Protein AF-A0A3L8QYB8-F1 (afdb_monomer)

Radius of gyration: 18.27 Å; Cα contacts (8 Å, |Δi|>4): 235; chains: 1; bounding box: 50×38×44 Å

Organism: Streptomyces rapamycinicus (strain ATCC 29253 / DSM 41530 / NRRL 5491 / AYB-994) (NCBI:txid1343740)

Structure (mmCIF, N/CA/C/O backbone):
data_AF-A0A3L8QYB8-F1
#
_entry.id   AF-A0A3L8QYB8-F1
#
loop_
_atom_site.group_PDB
_atom_site.id
_atom_site.type_symbol
_atom_site.label_atom_id
_atom_site.label_alt_id
_atom_site.label_comp_id
_atom_site.label_asym_id
_atom_site.label_entity_id
_atom_site.label_seq_id
_atom_site.pdbx_PDB_ins_code
_atom_site.Cartn_x
_atom_site.Cartn_y
_atom_site.Cartn_z
_atom_site.occupancy
_atom_site.B_iso_or_equiv
_atom_site.auth_seq_id
_atom_site.auth_comp_id
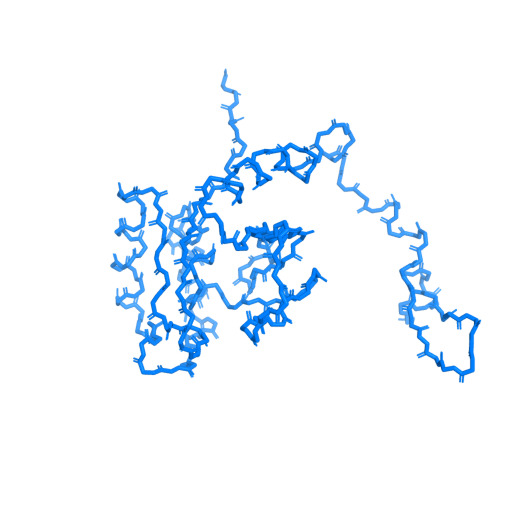_atom_site.auth_asym_id
_atom_site.auth_atom_id
_atom_site.pdbx_PDB_model_num
ATOM 1 N N . MET A 1 1 ? 28.510 10.430 13.618 1.00 74.50 1 MET A N 1
ATOM 2 C CA . MET A 1 1 ? 28.587 9.137 12.914 1.00 74.50 1 MET A CA 1
ATOM 3 C C . MET A 1 1 ? 27.557 9.141 11.799 1.00 74.50 1 MET A C 1
ATOM 5 O O . MET A 1 1 ? 26.370 9.216 12.088 1.00 74.50 1 MET A O 1
ATOM 9 N N . THR A 1 2 ? 28.003 9.132 10.548 1.00 89.50 2 THR A N 1
ATOM 10 C CA . THR A 1 2 ? 27.143 9.100 9.350 1.00 89.50 2 THR A CA 1
ATOM 11 C C . THR A 1 2 ? 26.862 7.661 8.896 1.00 89.50 2 THR A C 1
ATOM 13 O O . THR A 1 2 ? 27.547 6.729 9.316 1.00 89.50 2 THR A O 1
ATOM 16 N N . LEU A 1 3 ? 25.883 7.454 8.003 1.00 87.94 3 LEU A N 1
ATOM 17 C CA . LEU A 1 3 ? 25.598 6.133 7.412 1.00 87.94 3 LEU A CA 1
ATOM 18 C C . LEU A 1 3 ? 26.805 5.547 6.656 1.00 87.94 3 LEU A C 1
ATOM 20 O O . LEU A 1 3 ? 26.989 4.332 6.654 1.00 87.94 3 LEU A O 1
ATOM 24 N N . ASN A 1 4 ? 27.644 6.402 6.062 1.00 87.19 4 ASN A N 1
ATOM 25 C CA . ASN A 1 4 ? 28.887 6.001 5.400 1.00 87.19 4 ASN A CA 1
ATOM 26 C C . ASN A 1 4 ? 29.947 5.530 6.404 1.00 87.19 4 ASN A C 1
ATOM 28 O O . ASN A 1 4 ? 30.496 4.443 6.269 1.00 87.19 4 ASN A O 1
ATOM 32 N N . GLU A 1 5 ? 30.190 6.316 7.456 1.00 87.56 5 GLU A N 1
ATOM 33 C CA . GLU A 1 5 ? 31.136 5.960 8.528 1.00 87.56 5 GLU A CA 1
ATOM 34 C C . GLU A 1 5 ? 30.707 4.693 9.271 1.00 87.56 5 GLU A C 1
ATOM 36 O O . GLU A 1 5 ? 31.533 3.880 9.674 1.00 87.56 5 GLU A O 1
ATOM 41 N N . ALA A 1 6 ? 29.398 4.497 9.417 1.00 87.00 6 ALA A N 1
ATOM 42 C CA . ALA A 1 6 ? 28.829 3.294 9.994 1.00 87.00 6 ALA A CA 1
ATOM 43 C C . ALA A 1 6 ? 28.743 2.123 8.992 1.00 87.00 6 ALA A C 1
ATOM 45 O O . ALA A 1 6 ? 28.292 1.048 9.375 1.00 87.00 6 ALA A O 1
ATOM 46 N N . GLY A 1 7 ? 29.181 2.268 7.737 1.00 84.69 7 GLY A N 1
ATOM 47 C CA . GLY A 1 7 ? 29.238 1.178 6.752 1.00 84.69 7 GLY A CA 1
ATOM 48 C C . GLY A 1 7 ? 27.881 0.709 6.211 1.00 84.69 7 GLY A C 1
ATOM 49 O O . GLY A 1 7 ? 27.804 -0.360 5.603 1.00 84.69 7 GLY A O 1
ATOM 50 N N . TRP A 1 8 ? 26.817 1.484 6.437 1.00 87.62 8 TRP A N 1
ATOM 51 C CA . TRP A 1 8 ? 25.477 1.236 5.895 1.00 87.62 8 TRP A CA 1
ATOM 52 C C . TRP A 1 8 ? 25.351 1.672 4.439 1.00 87.62 8 TRP A C 1
ATOM 54 O O . TRP A 1 8 ? 24.654 1.022 3.666 1.00 87.62 8 TRP A O 1
ATOM 64 N N . LEU A 1 9 ? 26.053 2.739 4.057 1.00 89.50 9 LEU A N 1
ATOM 65 C CA . LEU A 1 9 ? 26.165 3.218 2.682 1.00 89.50 9 LEU A CA 1
ATOM 66 C C . LEU A 1 9 ? 27.641 3.305 2.283 1.00 89.50 9 LEU A C 1
ATOM 68 O O . LEU A 1 9 ? 28.509 3.440 3.141 1.00 89.50 9 LEU A O 1
ATOM 72 N N . ARG A 1 10 ? 27.923 3.248 0.983 1.00 86.69 10 ARG A N 1
ATOM 73 C CA . ARG A 1 10 ? 29.236 3.539 0.397 1.00 86.69 10 ARG A CA 1
ATOM 74 C C . ARG A 1 10 ? 29.072 4.472 -0.794 1.00 86.69 10 ARG A C 1
ATOM 76 O O . ARG A 1 10 ? 28.114 4.336 -1.550 1.00 86.69 10 ARG A O 1
ATOM 83 N N . ALA A 1 11 ? 30.005 5.394 -0.986 1.00 84.69 11 ALA A N 1
ATOM 84 C CA . ALA A 1 11 ? 30.058 6.156 -2.226 1.00 84.69 11 ALA A CA 1
ATOM 85 C C . ALA A 1 11 ? 30.507 5.237 -3.377 1.00 84.69 11 ALA A C 1
ATOM 87 O O . ALA A 1 11 ? 31.494 4.505 -3.261 1.00 84.69 11 ALA A O 1
ATOM 88 N N . SER A 1 12 ? 29.763 5.264 -4.477 1.00 81.44 12 SER A N 1
ATOM 89 C CA . SER A 1 12 ? 30.104 4.613 -5.734 1.00 81.44 12 SER A CA 1
ATOM 90 C C . SER A 1 12 ? 31.346 5.271 -6.327 1.00 81.44 12 SER A C 1
ATOM 92 O O . SER A 1 12 ? 31.532 6.486 -6.229 1.00 81.44 12 SER A O 1
ATOM 94 N N . ARG A 1 13 ? 32.218 4.466 -6.934 1.00 66.94 13 ARG A N 1
ATOM 95 C CA . ARG A 1 13 ? 33.461 4.947 -7.549 1.00 66.94 13 ARG A CA 1
ATOM 96 C C . ARG A 1 13 ? 33.172 5.402 -8.980 1.00 66.94 13 ARG A C 1
ATOM 98 O O . ARG A 1 13 ? 33.406 4.654 -9.921 1.00 66.94 13 ARG A O 1
ATOM 105 N N . GLY A 1 14 ? 32.637 6.608 -9.130 1.00 71.19 14 GLY A N 1
ATOM 106 C CA . GLY A 1 14 ? 32.426 7.260 -10.423 1.00 71.19 14 GLY A CA 1
ATOM 107 C C . GLY A 1 14 ? 32.526 8.779 -10.300 1.00 71.19 14 GLY A C 1
ATOM 108 O O . GLY A 1 14 ? 32.570 9.303 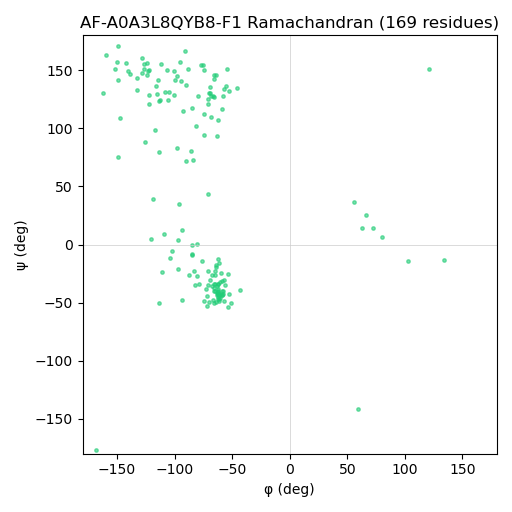-9.189 1.00 71.19 14 GLY A O 1
ATOM 109 N N . ASP A 1 15 ? 32.533 9.478 -11.436 1.00 64.50 15 ASP A N 1
ATOM 110 C CA . ASP A 1 15 ? 32.646 10.949 -11.490 1.00 64.50 15 ASP A CA 1
ATOM 111 C C . ASP A 1 15 ? 31.457 11.676 -10.834 1.00 64.50 15 ASP A C 1
ATOM 113 O O . ASP A 1 15 ? 31.547 12.850 -10.484 1.00 64.50 15 ASP A O 1
ATOM 117 N N . ILE A 1 16 ? 30.338 10.970 -10.640 1.00 70.06 16 ILE A N 1
ATOM 118 C CA . ILE A 1 16 ? 29.150 11.453 -9.936 1.00 70.06 16 ILE A CA 1
ATOM 119 C C . ILE A 1 16 ? 29.012 10.658 -8.639 1.00 70.06 16 ILE A C 1
ATOM 121 O O . ILE A 1 16 ? 28.913 9.428 -8.675 1.00 70.06 16 ILE A O 1
ATOM 125 N N . THR A 1 17 ? 28.948 11.355 -7.500 1.00 68.00 17 THR A N 1
ATOM 126 C CA . THR A 1 17 ? 28.714 10.744 -6.185 1.00 68.00 17 THR A CA 1
ATOM 127 C C . THR A 1 17 ? 27.338 10.084 -6.147 1.00 68.00 17 THR A C 1
ATOM 129 O O . THR A 1 17 ? 26.326 10.712 -5.839 1.00 68.00 17 THR A O 1
ATOM 132 N N . ARG A 1 18 ? 27.300 8.791 -6.459 1.00 75.75 18 ARG A N 1
ATOM 133 C CA . ARG A 1 18 ? 26.154 7.912 -6.224 1.00 75.75 18 ARG A CA 1
ATOM 134 C C . ARG A 1 18 ? 26.396 7.148 -4.930 1.00 75.75 18 ARG A C 1
ATOM 136 O O . ARG A 1 18 ? 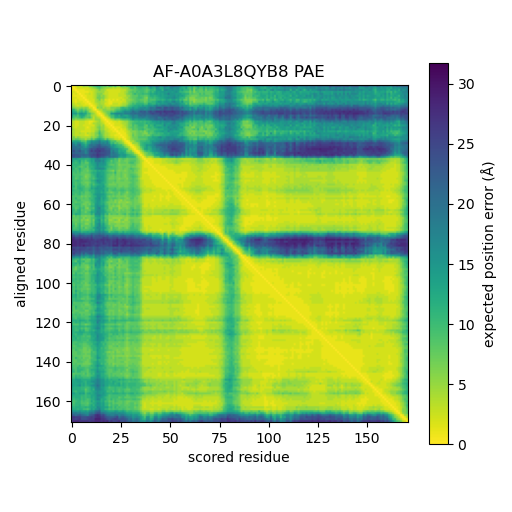27.531 6.797 -4.638 1.00 75.75 18 ARG A O 1
ATOM 143 N N . TRP A 1 19 ? 25.355 6.879 -4.158 1.00 82.56 19 TRP A N 1
ATOM 144 C CA . TRP A 1 19 ? 25.453 6.045 -2.961 1.00 82.56 19 TRP A CA 1
ATOM 145 C C . TRP A 1 19 ? 24.975 4.629 -3.268 1.00 82.56 19 TRP A C 1
ATOM 147 O O . TRP A 1 19 ? 24.010 4.437 -4.002 1.00 82.56 19 TRP A O 1
ATOM 157 N N . GLU A 1 20 ? 25.652 3.641 -2.702 1.00 83.06 20 GLU A N 1
ATOM 158 C CA . GLU A 1 20 ? 25.282 2.232 -2.769 1.00 83.06 20 GLU A CA 1
ATOM 159 C C . GLU A 1 20 ? 25.106 1.691 -1.352 1.00 83.06 20 GLU A C 1
ATOM 161 O O . GLU A 1 20 ? 25.782 2.131 -0.419 1.00 83.06 20 GLU A O 1
ATOM 166 N N . VAL A 1 21 ? 24.225 0.707 -1.182 1.00 83.56 21 VAL A N 1
ATOM 167 C CA . VAL A 1 21 ? 24.052 0.031 0.106 1.00 83.56 21 VAL A CA 1
ATOM 168 C C . VAL A 1 21 ? 25.320 -0.761 0.440 1.00 83.56 21 VAL A C 1
ATOM 170 O O . VAL A 1 21 ? 25.829 -1.539 -0.368 1.00 83.56 21 VAL A O 1
ATOM 173 N N . GLY A 1 22 ? 25.855 -0.545 1.639 1.00 81.75 22 GLY A N 1
ATOM 174 C CA . GLY A 1 22 ? 27.013 -1.264 2.153 1.00 81.75 22 GLY A CA 1
ATOM 175 C C . GLY A 1 22 ? 26.657 -2.683 2.602 1.00 81.75 22 GLY A C 1
ATOM 176 O O . GLY A 1 22 ? 25.533 -2.969 3.014 1.00 81.75 22 GLY A O 1
ATOM 177 N N . ALA A 1 23 ? 27.639 -3.588 2.597 1.00 81.75 23 ALA A N 1
ATOM 178 C CA . ALA A 1 23 ? 27.439 -4.991 2.977 1.00 81.75 23 ALA A CA 1
ATOM 179 C C . ALA A 1 23 ? 26.963 -5.184 4.432 1.00 81.75 23 ALA A C 1
ATOM 181 O O . ALA A 1 23 ? 26.441 -6.247 4.763 1.00 81.75 23 ALA A O 1
ATOM 182 N N . ARG A 1 24 ? 27.081 -4.160 5.295 1.00 81.44 24 ARG A N 1
ATOM 183 C CA . ARG A 1 24 ? 26.589 -4.195 6.682 1.00 81.44 24 ARG A CA 1
ATOM 184 C C . ARG A 1 24 ? 25.080 -4.434 6.768 1.00 81.44 24 ARG A C 1
ATOM 186 O O . ARG A 1 24 ? 24.632 -5.016 7.749 1.00 81.44 24 ARG A O 1
ATOM 193 N N . VAL A 1 25 ? 24.314 -4.092 5.727 1.00 78.69 25 VAL A N 1
ATOM 194 C CA . VAL A 1 25 ? 22.879 -4.416 5.651 1.00 78.69 25 VAL A CA 1
ATOM 195 C C . VAL A 1 25 ? 22.615 -5.923 5.778 1.00 78.69 25 VAL A C 1
ATOM 197 O O . VAL A 1 25 ? 21.598 -6.335 6.327 1.00 78.69 25 VAL A O 1
ATOM 200 N N . LEU A 1 26 ? 23.554 -6.770 5.330 1.00 71.69 26 LEU A N 1
ATOM 201 C CA . LEU A 1 26 ? 23.441 -8.227 5.435 1.00 71.69 26 LEU A CA 1
ATOM 202 C C . LEU A 1 26 ? 23.511 -8.713 6.886 1.00 71.69 26 LEU A C 1
ATOM 204 O O . LEU A 1 26 ? 22.955 -9.762 7.198 1.00 71.69 26 LEU A O 1
ATOM 208 N N . ALA A 1 27 ? 24.163 -7.949 7.765 1.00 73.50 27 ALA A N 1
ATOM 209 C CA . ALA A 1 27 ? 24.292 -8.278 9.179 1.00 73.50 27 ALA A CA 1
ATOM 210 C C . ALA A 1 27 ? 23.003 -8.009 9.976 1.00 73.50 27 ALA A C 1
ATOM 212 O O . ALA A 1 27 ? 22.879 -8.489 11.097 1.00 73.50 27 ALA A O 1
ATOM 213 N N . VAL A 1 28 ? 22.049 -7.258 9.411 1.00 68.25 28 VAL A N 1
ATOM 214 C CA . VAL A 1 28 ? 20.782 -6.880 10.066 1.00 68.25 28 VAL A CA 1
ATOM 215 C C . VAL A 1 28 ? 19.590 -7.429 9.279 1.00 68.25 28 VAL A C 1
ATOM 217 O O . VAL A 1 28 ? 18.562 -6.784 9.105 1.00 68.25 28 VAL A O 1
ATOM 220 N N . ARG A 1 29 ? 19.726 -8.658 8.773 1.00 62.59 29 ARG A N 1
ATOM 221 C CA . ARG A 1 29 ? 18.590 -9.401 8.223 1.00 62.59 29 ARG A CA 1
ATOM 222 C C . ARG A 1 29 ? 17.796 -10.015 9.377 1.00 62.59 29 ARG A C 1
ATOM 224 O O . ARG A 1 29 ? 18.397 -10.722 10.188 1.00 62.59 29 ARG A O 1
ATOM 231 N N . PRO A 1 30 ? 16.471 -9.810 9.460 1.00 56.75 30 PRO A N 1
ATOM 232 C CA . PRO A 1 30 ? 15.660 -10.529 10.431 1.00 56.75 30 PRO A CA 1
ATOM 233 C C . PRO A 1 30 ? 15.831 -12.036 10.210 1.00 56.75 30 PRO A C 1
ATOM 235 O O . PRO A 1 30 ? 15.754 -12.501 9.071 1.00 56.75 30 PRO A O 1
ATOM 238 N N . ALA A 1 31 ? 16.038 -12.808 11.282 1.00 47.75 31 ALA A N 1
ATOM 239 C CA . ALA A 1 31 ? 16.252 -14.260 11.209 1.00 47.75 31 ALA A CA 1
ATOM 240 C C . ALA A 1 31 ? 15.137 -15.001 10.436 1.00 47.75 31 ALA A C 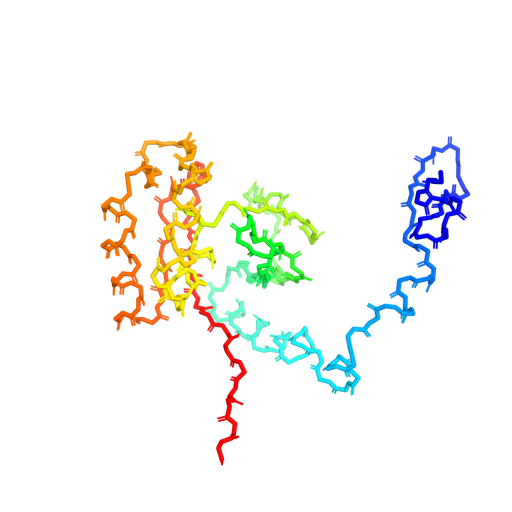1
ATOM 242 O O . ALA A 1 31 ? 15.401 -16.020 9.803 1.00 47.75 31 ALA A O 1
ATOM 243 N N . ALA A 1 32 ? 13.927 -14.430 10.393 1.00 50.59 32 ALA A N 1
ATOM 244 C CA . ALA A 1 32 ? 12.785 -14.905 9.610 1.00 50.59 32 ALA A CA 1
ATOM 245 C C . ALA A 1 32 ? 12.995 -14.914 8.076 1.00 50.59 32 ALA A C 1
ATOM 247 O O . ALA A 1 32 ? 12.202 -15.509 7.357 1.00 50.59 32 ALA A O 1
ATOM 248 N N . HIS A 1 33 ? 14.047 -14.271 7.554 1.00 51.91 33 HIS A N 1
ATOM 249 C CA . HIS A 1 33 ? 14.324 -14.165 6.112 1.00 51.91 33 HIS A CA 1
ATOM 250 C C . HIS A 1 33 ? 15.337 -15.206 5.600 1.00 51.91 33 HIS A C 1
ATOM 252 O O . HIS A 1 33 ? 15.715 -15.186 4.427 1.00 51.91 33 HIS A O 1
ATOM 258 N N . GLN A 1 34 ? 15.787 -16.124 6.459 1.00 46.69 34 GLN A N 1
ATOM 259 C CA . GLN A 1 34 ? 16.699 -17.214 6.106 1.00 46.69 34 GLN A CA 1
ATOM 260 C C . GLN A 1 34 ? 15.900 -18.404 5.534 1.00 46.69 34 GLN A C 1
ATOM 262 O O . GLN A 1 34 ? 15.725 -19.411 6.209 1.00 46.69 34 GLN A O 1
ATOM 267 N N . GLY A 1 35 ? 15.379 -18.287 4.305 1.00 46.38 35 GLY A N 1
ATOM 268 C CA . GLY A 1 35 ? 14.863 -19.446 3.547 1.00 46.38 35 GLY A CA 1
ATOM 269 C C . GLY A 1 35 ? 13.503 -19.294 2.859 1.00 46.38 35 GLY A C 1
ATOM 270 O O . GLY A 1 35 ? 13.187 -20.089 1.981 1.00 46.38 35 GLY A O 1
ATOM 271 N N . SER A 1 36 ? 12.723 -18.265 3.183 1.00 54.81 36 SER A N 1
ATOM 272 C CA . SER A 1 36 ? 11.414 -18.008 2.564 1.00 54.81 36 SER A CA 1
ATOM 273 C C . SER A 1 36 ? 11.152 -16.507 2.530 1.00 54.81 36 SER A C 1
ATOM 275 O O . SER A 1 36 ? 10.420 -15.967 3.357 1.00 54.81 36 SER A O 1
ATOM 277 N N . SER A 1 37 ? 11.814 -15.796 1.613 1.00 73.38 37 SER A N 1
ATOM 278 C CA . SER A 1 37 ? 11.495 -14.386 1.413 1.00 73.38 37 SER A CA 1
ATOM 279 C C . SER A 1 37 ? 10.107 -14.289 0.779 1.00 73.38 37 SER A C 1
ATOM 281 O O . SER A 1 37 ? 9.833 -14.947 -0.225 1.00 73.38 37 SER A O 1
ATOM 283 N N . LEU A 1 38 ? 9.242 -13.447 1.351 1.00 79.25 38 LEU A N 1
ATOM 284 C CA . LEU A 1 38 ? 7.967 -13.036 0.749 1.00 79.25 38 LEU A CA 1
ATOM 285 C C . LEU A 1 38 ? 8.142 -12.725 -0.747 1.00 79.25 38 LEU A C 1
ATOM 287 O O . LEU A 1 38 ? 7.340 -13.144 -1.570 1.00 79.25 38 LEU A O 1
ATOM 291 N N . PHE A 1 39 ? 9.262 -12.085 -1.091 1.00 76.31 39 PHE A N 1
ATOM 292 C CA . PHE A 1 39 ? 9.689 -11.812 -2.460 1.00 76.31 39 PHE A CA 1
ATOM 293 C C . PHE A 1 39 ? 9.748 -13.069 -3.346 1.00 76.31 39 PHE A C 1
ATOM 295 O O . PHE A 1 39 ? 9.135 -13.109 -4.409 1.00 76.31 39 PHE A O 1
ATOM 302 N N . ALA A 1 40 ? 10.461 -14.117 -2.917 1.00 80.81 40 ALA A N 1
ATOM 303 C CA . ALA A 1 40 ? 10.585 -15.348 -3.696 1.00 80.81 40 ALA A CA 1
ATOM 304 C C . ALA A 1 40 ? 9.239 -16.074 -3.835 1.00 80.81 40 ALA A C 1
ATOM 306 O O . ALA A 1 40 ? 8.944 -16.608 -4.901 1.00 80.81 40 ALA A O 1
ATOM 307 N N . ALA A 1 41 ? 8.415 -16.055 -2.783 1.00 85.44 41 ALA A N 1
ATOM 308 C CA . ALA A 1 41 ? 7.093 -16.676 -2.793 1.00 85.44 41 ALA A CA 1
ATOM 309 C C . ALA A 1 41 ? 6.079 -15.916 -3.670 1.00 85.44 41 ALA A C 1
ATOM 311 O O . ALA A 1 41 ? 5.234 -16.539 -4.307 1.00 85.44 41 ALA A O 1
ATOM 312 N N . ALA A 1 42 ? 6.162 -14.584 -3.721 1.00 89.19 42 ALA A N 1
ATOM 313 C CA . ALA A 1 42 ? 5.225 -13.739 -4.459 1.00 89.19 42 ALA A CA 1
ATOM 314 C C . ALA A 1 42 ? 5.530 -13.662 -5.961 1.00 89.19 42 ALA A C 1
ATOM 316 O O . ALA A 1 42 ? 4.611 -13.466 -6.757 1.00 89.19 42 ALA A O 1
ATOM 317 N N . ARG A 1 43 ? 6.794 -13.843 -6.369 1.00 88.75 43 ARG A N 1
ATOM 318 C CA . ARG A 1 43 ? 7.234 -13.581 -7.748 1.00 88.75 43 ARG A CA 1
ATOM 319 C C . ARG A 1 43 ? 6.455 -14.369 -8.801 1.00 88.75 43 ARG A C 1
ATOM 321 O O . ARG A 1 43 ? 6.004 -13.793 -9.786 1.00 88.75 43 ARG A O 1
ATOM 328 N N . GLU A 1 44 ? 6.296 -15.677 -8.612 1.00 92.38 44 GLU A N 1
ATOM 329 C CA . GLU A 1 44 ? 5.559 -16.516 -9.563 1.00 92.38 44 GLU A CA 1
ATOM 330 C C . GLU A 1 44 ? 4.059 -16.152 -9.630 1.00 92.38 44 GLU A C 1
ATOM 332 O O . GLU A 1 44 ? 3.576 -15.904 -10.739 1.00 92.38 44 GLU A O 1
ATOM 337 N N . PRO A 1 45 ? 3.319 -16.051 -8.504 1.00 93.62 45 PRO A N 1
ATOM 338 C CA . PRO A 1 45 ? 1.945 -15.547 -8.502 1.00 93.62 45 PRO A CA 1
ATOM 339 C C . PRO A 1 45 ? 1.783 -14.184 -9.182 1.00 93.62 45 PRO A C 1
ATOM 341 O O . PRO A 1 45 ? 0.853 -14.009 -9.966 1.00 93.62 45 PRO A O 1
ATOM 344 N N . MET A 1 46 ? 2.699 -13.243 -8.935 1.00 92.62 46 MET A N 1
ATOM 345 C CA . MET A 1 46 ? 2.672 -11.916 -9.554 1.00 92.62 46 MET A CA 1
ATOM 346 C C . MET A 1 46 ? 2.810 -11.998 -11.076 1.00 92.62 46 MET A C 1
ATOM 348 O O . MET A 1 46 ? 2.025 -11.372 -11.783 1.00 92.62 46 MET A O 1
ATOM 352 N N . CYS A 1 47 ? 3.762 -12.786 -11.594 1.00 92.06 47 CYS A N 1
ATOM 353 C CA . CYS A 1 47 ? 3.915 -12.991 -13.038 1.00 92.06 47 CYS A CA 1
ATOM 354 C C . CYS A 1 47 ? 2.654 -13.606 -13.657 1.00 92.06 47 CYS A C 1
ATOM 356 O O . CYS A 1 47 ? 2.176 -13.113 -14.672 1.00 92.06 47 CYS A O 1
ATOM 358 N N . ARG A 1 48 ? 2.085 -14.643 -13.028 1.00 93.75 48 ARG A N 1
ATOM 359 C CA . ARG A 1 48 ? 0.854 -15.281 -13.521 1.00 93.75 48 ARG A CA 1
ATOM 360 C C . ARG A 1 48 ? -0.327 -14.314 -13.529 1.00 93.75 48 ARG A C 1
ATOM 362 O O . ARG A 1 48 ? -1.092 -14.311 -14.487 1.00 93.75 48 ARG A O 1
ATOM 369 N N . LEU A 1 49 ? -0.479 -13.509 -12.474 1.00 92.88 49 LEU A N 1
ATOM 370 C CA . LEU A 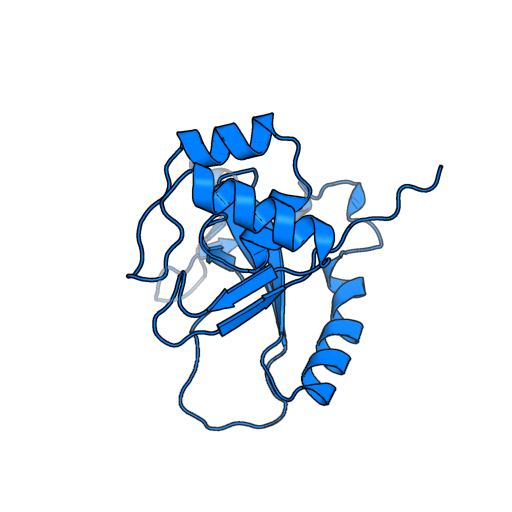1 49 ? -1.547 -12.517 -12.392 1.00 92.88 49 LEU A CA 1
ATOM 371 C C . LEU A 1 49 ? -1.377 -11.465 -13.484 1.00 92.88 49 LEU A C 1
ATOM 373 O O . LEU A 1 49 ? -2.317 -11.231 -14.233 1.00 92.88 49 LEU A O 1
ATOM 377 N N . ARG A 1 50 ? -0.171 -10.905 -13.622 1.00 91.75 50 ARG A N 1
ATOM 378 C CA . ARG A 1 50 ? 0.172 -9.973 -14.698 1.00 91.75 50 ARG A CA 1
ATOM 379 C C . ARG A 1 50 ? -0.197 -10.544 -16.065 1.00 91.75 50 ARG A C 1
ATOM 381 O O . ARG A 1 50 ? -0.853 -9.859 -16.835 1.00 91.75 50 ARG A O 1
ATOM 388 N N . ASP A 1 51 ? 0.208 -11.777 -16.361 1.00 90.56 51 ASP A N 1
ATOM 389 C CA . ASP A 1 51 ? -0.050 -12.406 -17.662 1.00 90.56 51 ASP A CA 1
ATOM 390 C C . ASP A 1 51 ? -1.553 -12.638 -17.907 1.00 90.56 51 ASP A C 1
ATOM 392 O O . ASP A 1 51 ? -1.993 -12.671 -19.053 1.00 90.56 51 ASP A O 1
ATOM 396 N N . ALA A 1 52 ? -2.349 -12.775 -16.842 1.00 92.25 52 ALA A N 1
ATOM 397 C CA . ALA A 1 52 ? -3.796 -12.946 -16.926 1.00 92.25 52 ALA A CA 1
ATOM 398 C C . ALA A 1 52 ? -4.568 -11.625 -17.091 1.00 92.25 52 ALA A C 1
ATOM 400 O O . ALA A 1 52 ? -5.603 -11.621 -17.756 1.00 92.25 52 ALA A O 1
ATOM 401 N N . VAL A 1 53 ? -4.107 -10.531 -16.473 1.00 89.56 53 VAL A N 1
ATOM 402 C CA . VAL A 1 53 ? -4.815 -9.234 -16.490 1.00 89.56 53 VAL A CA 1
ATOM 403 C C . VAL A 1 53 ? -4.200 -8.201 -17.432 1.00 89.56 53 VAL A C 1
ATOM 405 O O . VAL A 1 53 ? -4.832 -7.188 -17.697 1.00 89.56 53 VAL A O 1
ATOM 408 N N . ASP A 1 54 ? -2.995 -8.460 -17.941 1.00 88.44 54 ASP A N 1
ATOM 409 C CA . ASP A 1 54 ? -2.220 -7.556 -18.799 1.00 88.44 54 ASP A CA 1
ATOM 410 C C . ASP A 1 54 ? -1.987 -6.168 -18.160 1.00 88.44 54 ASP A C 1
ATOM 412 O O . ASP A 1 54 ? -1.969 -5.141 -18.833 1.00 88.44 54 ASP A O 1
ATOM 416 N N . GLU A 1 55 ? -1.778 -6.141 -16.840 1.00 87.38 55 GLU A N 1
ATOM 417 C CA . GLU A 1 55 ? -1.543 -4.932 -16.037 1.00 87.38 55 GLU A CA 1
ATOM 418 C C . GLU A 1 55 ? -0.290 -5.064 -15.165 1.00 87.38 55 GLU A C 1
ATOM 420 O O . GLU A 1 55 ? 0.192 -6.164 -14.885 1.00 87.38 55 GLU A O 1
ATOM 425 N N . THR A 1 56 ? 0.249 -3.930 -14.710 1.00 89.12 56 THR A N 1
ATOM 426 C CA . THR A 1 56 ? 1.418 -3.914 -13.814 1.00 89.12 56 THR A CA 1
ATOM 427 C C . THR A 1 56 ? 1.039 -4.416 -12.424 1.00 89.12 56 THR A C 1
ATOM 429 O O . THR A 1 56 ? 0.167 -3.844 -11.773 1.00 89.12 56 THR A O 1
ATOM 432 N N . ILE A 1 57 ? 1.751 -5.430 -11.926 1.00 92.19 57 ILE A N 1
ATOM 433 C CA . ILE A 1 57 ? 1.562 -5.950 -10.566 1.00 92.19 57 ILE A CA 1
ATOM 434 C C . ILE A 1 57 ? 2.756 -5.542 -9.707 1.00 92.19 57 ILE A C 1
ATOM 436 O O . ILE A 1 57 ? 3.909 -5.736 -10.096 1.00 92.19 57 ILE A O 1
ATOM 440 N N . HIS A 1 58 ? 2.491 -4.995 -8.525 1.00 91.88 58 HIS A N 1
ATOM 441 C CA . HIS A 1 58 ? 3.522 -4.643 -7.554 1.00 91.88 58 HIS A CA 1
ATOM 442 C C . HIS A 1 58 ? 3.235 -5.264 -6.189 1.00 91.88 58 HIS A C 1
ATOM 444 O O . HIS A 1 58 ? 2.094 -5.566 -5.846 1.00 91.88 58 HIS A O 1
ATOM 450 N N . LEU A 1 59 ? 4.302 -5.446 -5.420 1.00 91.81 59 LEU A N 1
ATOM 451 C CA . LEU A 1 59 ? 4.279 -5.893 -4.039 1.00 91.81 59 LEU A CA 1
ATOM 452 C C . LEU A 1 59 ? 4.809 -4.760 -3.167 1.00 91.81 59 LEU A C 1
ATOM 454 O O . LEU A 1 59 ? 5.895 -4.236 -3.423 1.00 91.81 59 LEU A O 1
ATOM 458 N N . ALA A 1 60 ? 4.060 -4.417 -2.126 1.00 92.25 60 ALA A N 1
ATOM 459 C CA . ALA A 1 60 ? 4.456 -3.422 -1.144 1.00 92.25 60 ALA A CA 1
ATOM 460 C C . ALA A 1 60 ? 4.377 -3.996 0.272 1.00 92.25 60 ALA A C 1
ATOM 462 O O . ALA A 1 60 ? 3.565 -4.878 0.548 1.00 92.25 60 ALA A O 1
ATOM 463 N N . VAL A 1 61 ? 5.224 -3.485 1.162 1.00 91.81 61 VAL A N 1
ATOM 464 C CA . VAL A 1 61 ? 5.246 -3.840 2.588 1.00 91.81 61 VAL A CA 1
ATOM 465 C C . VAL A 1 61 ? 5.097 -2.577 3.435 1.00 91.81 61 VAL A C 1
ATOM 467 O O . VAL A 1 61 ? 5.598 -1.530 3.025 1.00 91.81 61 VAL A O 1
ATOM 470 N N . PRO A 1 62 ? 4.427 -2.635 4.594 1.00 92.62 62 PRO A N 1
ATOM 471 C CA . PRO A 1 62 ? 4.357 -1.489 5.493 1.00 92.62 62 PRO A CA 1
ATOM 472 C C . PRO A 1 62 ? 5.726 -1.202 6.136 1.00 92.62 62 PRO A C 1
ATOM 474 O O . PRO A 1 62 ? 6.399 -2.119 6.611 1.00 92.62 62 PRO A O 1
ATOM 477 N N . ASP A 1 63 ? 6.127 0.071 6.184 1.00 90.19 63 ASP A N 1
ATOM 478 C CA . ASP A 1 63 ? 7.193 0.573 7.064 1.00 90.19 63 ASP A CA 1
ATOM 479 C C . ASP A 1 63 ? 6.562 1.202 8.314 1.00 90.19 63 ASP A C 1
ATOM 481 O O . ASP A 1 63 ? 6.316 2.414 8.394 1.00 90.19 63 ASP A O 1
ATOM 485 N N . GLY A 1 64 ? 6.237 0.331 9.273 1.00 90.38 64 GLY A N 1
ATOM 486 C CA . GLY A 1 64 ? 5.405 0.678 10.422 1.00 90.38 64 GLY A CA 1
ATOM 487 C C . GLY A 1 64 ? 4.024 1.168 9.981 1.00 90.38 64 GLY A C 1
ATOM 488 O O . GLY A 1 64 ? 3.468 0.673 9.004 1.00 90.38 64 GLY A O 1
ATOM 489 N N . LEU A 1 65 ? 3.504 2.174 10.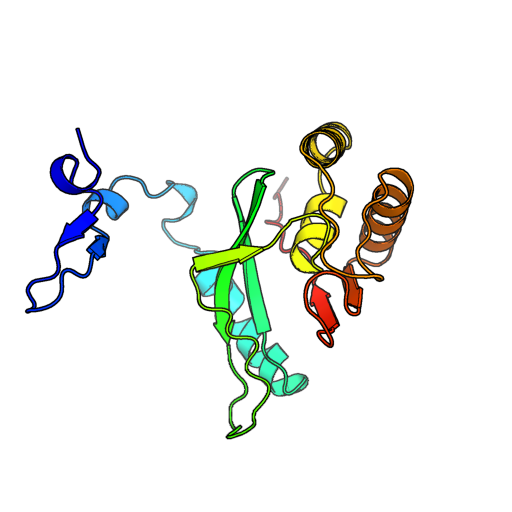685 1.00 93.75 65 LEU A N 1
ATOM 490 C CA . LEU A 1 65 ? 2.222 2.826 10.389 1.00 93.75 65 LEU A CA 1
ATOM 491 C C . LEU A 1 65 ? 2.370 4.082 9.508 1.00 93.75 65 LEU A C 1
ATOM 493 O O . LEU A 1 65 ? 1.447 4.876 9.385 1.00 93.75 65 LEU A O 1
ATOM 497 N N . ARG A 1 66 ? 3.550 4.294 8.907 1.00 90.56 66 ARG A N 1
ATOM 498 C CA . ARG A 1 66 ? 3.868 5.550 8.204 1.00 90.56 66 ARG A CA 1
ATOM 499 C C . ARG A 1 66 ? 3.565 5.489 6.718 1.00 90.56 66 ARG A C 1
ATOM 501 O O . ARG A 1 66 ? 3.007 6.418 6.144 1.00 90.56 66 ARG A O 1
ATOM 508 N N . CYS A 1 67 ? 4.004 4.423 6.057 1.00 94.06 67 CYS A N 1
ATOM 509 C CA . CYS A 1 67 ? 3.869 4.299 4.612 1.00 94.06 67 CYS A CA 1
ATOM 510 C C . CYS A 1 67 ? 3.970 2.849 4.150 1.00 94.06 67 CYS A C 1
ATOM 512 O O . CYS A 1 67 ? 4.476 1.975 4.853 1.00 94.06 67 CYS A O 1
ATOM 514 N N . MET A 1 68 ? 3.515 2.617 2.926 1.00 94.81 68 MET A N 1
ATOM 515 C CA . MET A 1 68 ? 3.802 1.409 2.169 1.00 94.81 68 MET A CA 1
ATOM 516 C C . MET A 1 68 ? 5.075 1.625 1.356 1.00 94.81 68 MET A C 1
ATOM 518 O O . MET A 1 68 ? 5.236 2.676 0.746 1.00 94.81 68 MET A O 1
ATOM 522 N N . VAL A 1 69 ? 5.955 0.629 1.313 1.00 91.44 69 VAL A N 1
ATOM 523 C CA . VAL A 1 69 ? 7.194 0.637 0.529 1.00 91.44 69 VAL A CA 1
ATOM 524 C C . VAL A 1 69 ? 7.090 -0.415 -0.561 1.00 91.44 69 VAL A C 1
ATOM 526 O O . VAL A 1 69 ? 6.880 -1.594 -0.267 1.00 91.44 69 VAL A O 1
ATOM 529 N N . MET A 1 70 ? 7.259 -0.020 -1.820 1.00 89.31 70 MET A N 1
ATOM 530 C CA . MET A 1 70 ? 7.271 -0.959 -2.940 1.00 89.31 70 MET A CA 1
ATOM 531 C C . MET A 1 70 ? 8.555 -1.793 -2.915 1.00 89.31 70 MET A C 1
ATOM 533 O O . MET A 1 70 ? 9.655 -1.253 -2.999 1.00 89.31 70 MET A O 1
ATOM 537 N N . VAL A 1 71 ? 8.430 -3.116 -2.832 1.00 87.56 71 VAL A N 1
ATOM 538 C CA . VAL A 1 71 ? 9.577 -4.038 -2.734 1.00 87.56 71 VAL A CA 1
ATOM 539 C C . VAL A 1 71 ? 9.778 -4.886 -3.981 1.00 87.56 71 VAL A C 1
ATOM 541 O O . VAL A 1 71 ? 10.893 -5.344 -4.220 1.00 87.56 71 VAL A O 1
ATOM 544 N N . ASP A 1 72 ? 8.730 -5.093 -4.779 1.00 87.44 72 ASP A N 1
ATOM 545 C CA . ASP A 1 72 ? 8.840 -5.771 -6.067 1.00 87.44 72 ASP A CA 1
ATOM 546 C C . ASP A 1 72 ? 7.797 -5.273 -7.069 1.00 87.44 72 ASP A C 1
ATOM 548 O O . ASP A 1 72 ? 6.740 -4.763 -6.697 1.00 87.44 72 ASP A O 1
ATOM 552 N N . ARG A 1 73 ? 8.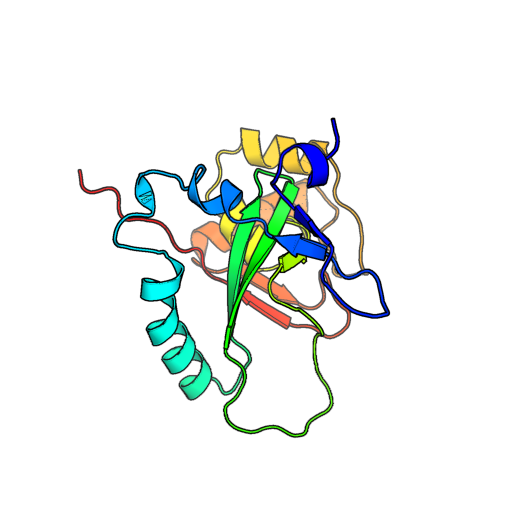091 -5.462 -8.354 1.00 87.56 73 ARG A N 1
ATOM 553 C CA . ARG A 1 73 ? 7.218 -5.129 -9.475 1.00 87.56 73 ARG A CA 1
ATOM 554 C C . ARG A 1 73 ? 7.455 -6.091 -10.635 1.00 87.56 73 ARG A C 1
ATOM 556 O O . ARG A 1 73 ? 8.592 -6.470 -10.937 1.00 87.56 73 ARG A O 1
ATOM 563 N N . VAL A 1 74 ? 6.372 -6.462 -11.308 1.00 87.81 74 VAL A N 1
ATOM 564 C CA . VAL A 1 74 ? 6.400 -7.145 -12.601 1.00 87.81 74 VAL A CA 1
ATOM 565 C C . VAL A 1 74 ? 5.624 -6.325 -13.619 1.00 87.81 74 VAL A C 1
ATOM 567 O O . VAL A 1 74 ? 4.437 -6.042 -13.463 1.00 87.81 74 VAL A O 1
ATOM 570 N N . ASP A 1 75 ? 6.333 -5.940 -14.670 1.00 84.94 75 ASP A N 1
ATOM 571 C CA . ASP A 1 75 ? 5.778 -5.186 -15.782 1.00 84.94 75 ASP A CA 1
ATOM 572 C C . ASP A 1 75 ? 5.214 -6.098 -16.846 1.00 84.94 75 ASP A C 1
ATOM 574 O O . ASP A 1 75 ? 5.706 -7.217 -17.042 1.00 84.94 75 ASP A O 1
ATOM 578 N N . ARG A 1 76 ? 4.208 -5.565 -17.541 1.00 74.69 76 ARG A N 1
ATOM 579 C CA . ARG A 1 76 ? 3.587 -6.135 -18.733 1.00 74.69 76 ARG A CA 1
ATOM 580 C C . ARG A 1 76 ? 4.647 -6.620 -19.722 1.00 74.69 76 ARG A C 1
ATOM 582 O O . ARG A 1 76 ? 5.617 -5.908 -19.976 1.00 74.69 76 ARG A O 1
ATOM 589 N N . VAL A 1 77 ? 4.455 -7.820 -20.275 1.00 62.69 77 VAL A N 1
ATOM 590 C CA . VAL A 1 77 ? 5.477 -8.490 -21.103 1.00 62.69 77 VAL A CA 1
ATOM 591 C C . VAL A 1 77 ? 5.766 -7.732 -22.402 1.00 62.69 77 VAL A C 1
ATOM 593 O O . VAL A 1 77 ? 6.886 -7.798 -22.887 1.00 62.69 77 VAL A O 1
ATOM 596 N N . ASP A 1 78 ? 4.842 -6.898 -22.881 1.00 52.19 78 ASP A N 1
ATOM 597 C CA . ASP A 1 78 ? 5.055 -6.033 -24.040 1.00 52.19 78 ASP A CA 1
ATOM 598 C C . ASP A 1 78 ? 4.268 -4.722 -23.889 1.00 52.19 78 ASP A C 1
ATOM 600 O O . ASP A 1 78 ? 3.037 -4.716 -24.012 1.00 52.19 78 ASP A O 1
ATOM 604 N N . CYS A 1 79 ? 4.934 -3.584 -23.645 1.00 44.09 79 CYS A N 1
ATOM 605 C CA . CYS A 1 79 ? 4.371 -2.295 -24.062 1.00 44.09 79 CYS A CA 1
ATOM 606 C C . CYS A 1 79 ? 5.365 -1.130 -24.134 1.00 44.09 79 CYS A C 1
ATOM 608 O O . CYS A 1 79 ? 6.060 -0.789 -23.181 1.00 44.09 79 CYS A O 1
ATOM 610 N N . ASN A 1 80 ? 5.315 -0.451 -25.279 1.00 43.19 80 ASN A N 1
ATOM 611 C CA . ASN A 1 80 ? 5.993 0.797 -25.617 1.00 43.19 80 ASN A CA 1
ATOM 612 C C . ASN A 1 80 ? 5.046 2.011 -25.398 1.00 43.19 80 ASN A C 1
ATOM 614 O O . ASN A 1 80 ? 5.035 2.940 -26.203 1.00 43.19 80 ASN A O 1
ATOM 618 N N . GLN A 1 81 ? 4.176 1.969 -24.375 1.00 42.78 81 GLN A N 1
ATOM 619 C CA . GLN A 1 81 ? 3.076 2.928 -24.143 1.00 42.78 81 GLN A CA 1
ATOM 620 C C . GLN A 1 81 ? 3.279 3.814 -22.899 1.00 42.78 81 GLN A C 1
ATOM 622 O O . GLN A 1 81 ? 4.019 3.474 -21.977 1.00 42.78 81 GLN A O 1
ATOM 627 N N . ALA A 1 82 ? 2.630 4.985 -22.923 1.00 39.25 82 ALA A N 1
ATOM 628 C CA . ALA A 1 82 ? 3.025 6.211 -22.223 1.00 39.25 82 ALA A CA 1
ATOM 629 C C . ALA A 1 82 ? 2.577 6.350 -20.755 1.00 39.25 82 ALA A C 1
ATOM 631 O O . ALA A 1 82 ? 3.038 7.268 -20.078 1.00 39.25 82 ALA A O 1
ATOM 632 N N . VAL A 1 83 ? 1.732 5.460 -20.227 1.00 42.50 83 VAL A N 1
ATOM 633 C CA . VAL A 1 83 ? 1.319 5.520 -18.814 1.00 42.50 83 VAL A CA 1
ATOM 634 C C . VAL A 1 83 ? 2.287 4.694 -17.974 1.00 42.50 83 VAL A C 1
ATOM 636 O O . VAL A 1 83 ? 1.994 3.599 -17.507 1.00 42.50 83 VAL A O 1
ATOM 639 N N . ARG A 1 84 ? 3.501 5.223 -17.806 1.00 51.38 84 ARG A N 1
ATOM 640 C CA . ARG A 1 84 ? 4.363 4.807 -16.703 1.00 51.38 84 ARG A CA 1
ATOM 641 C C . ARG A 1 84 ? 3.896 5.574 -15.477 1.00 51.38 84 ARG A C 1
ATOM 643 O O . ARG A 1 84 ? 4.272 6.729 -15.304 1.00 51.38 84 ARG A O 1
ATOM 650 N N . THR A 1 85 ? 3.141 4.941 -14.590 1.00 51.41 85 THR A N 1
ATOM 651 C CA . THR A 1 85 ? 3.271 5.318 -13.184 1.00 51.41 85 THR A CA 1
ATOM 652 C C . THR A 1 85 ? 4.721 4.996 -12.815 1.00 51.41 85 THR A C 1
ATOM 654 O O . THR A 1 85 ? 5.164 3.844 -12.831 1.00 51.41 85 THR A O 1
ATOM 657 N N . TYR A 1 86 ? 5.525 6.049 -12.664 1.00 55.03 86 TYR A N 1
ATOM 658 C CA . TYR A 1 86 ? 6.975 6.006 -12.458 1.00 55.03 86 TYR A CA 1
ATOM 659 C C . TYR A 1 86 ? 7.334 5.489 -11.054 1.00 55.03 86 TYR A C 1
ATOM 661 O O . TYR A 1 86 ? 8.216 6.034 -10.409 1.00 55.03 86 TYR A O 1
ATOM 669 N N . HIS A 1 87 ? 6.666 4.438 -10.575 1.00 68.00 87 HIS A N 1
ATOM 670 C CA . HIS A 1 87 ? 6.983 3.844 -9.286 1.00 68.00 87 HIS A CA 1
ATOM 671 C C . HIS A 1 87 ? 8.120 2.841 -9.427 1.00 68.00 87 HIS A C 1
ATOM 673 O O . HIS A 1 87 ? 8.014 1.852 -10.167 1.00 68.00 87 HIS A O 1
ATOM 679 N N . GLN A 1 88 ? 9.224 3.137 -8.754 1.00 76.25 88 GLN A N 1
ATOM 680 C CA . GLN A 1 88 ? 10.384 2.270 -8.639 1.00 76.25 88 GLN A CA 1
ATOM 681 C C . GLN A 1 88 ? 10.317 1.458 -7.345 1.00 76.25 88 GLN A C 1
ATOM 683 O O . GLN A 1 88 ? 9.675 1.835 -6.367 1.00 76.25 88 GLN A O 1
ATOM 688 N N . VAL A 1 89 ? 11.016 0.323 -7.332 1.00 81.00 89 VAL A N 1
ATOM 689 C CA . VAL A 1 89 ? 11.268 -0.402 -6.084 1.00 81.00 89 VAL A CA 1
ATOM 690 C C . VAL A 1 89 ? 11.992 0.538 -5.116 1.00 81.00 89 VAL A C 1
ATOM 692 O O . VAL A 1 89 ? 13.017 1.120 -5.468 1.00 81.00 89 VAL A O 1
ATOM 695 N N . GLY A 1 90 ? 11.458 0.661 -3.903 1.00 81.31 90 GLY A N 1
ATOM 696 C CA . GLY A 1 90 ? 11.900 1.593 -2.869 1.00 81.31 90 GLY A CA 1
ATOM 697 C C . GLY A 1 90 ? 11.013 2.828 -2.713 1.00 81.31 90 GLY A C 1
ATOM 698 O O . GLY A 1 90 ? 11.124 3.498 -1.688 1.00 81.31 90 GLY A O 1
ATOM 699 N N . ASP A 1 91 ? 10.123 3.112 -3.667 1.00 88.19 91 ASP A N 1
ATOM 700 C CA . ASP A 1 91 ? 9.184 4.224 -3.535 1.00 88.19 91 ASP A CA 1
ATOM 701 C C . ASP A 1 91 ? 8.196 3.976 -2.398 1.00 88.19 91 ASP A C 1
ATOM 703 O O . ASP A 1 91 ? 7.780 2.840 -2.133 1.00 88.19 91 ASP A O 1
ATOM 707 N N . THR A 1 92 ? 7.811 5.069 -1.743 1.00 93.00 92 THR A N 1
ATOM 708 C CA . THR A 1 92 ? 6.857 5.057 -0.643 1.00 93.00 92 THR A CA 1
ATOM 709 C C . THR A 1 92 ? 5.513 5.628 -1.071 1.00 93.00 92 THR A C 1
ATOM 711 O O . THR A 1 92 ? 5.430 6.496 -1.942 1.00 93.00 92 THR A O 1
ATOM 714 N N . SER A 1 93 ? 4.443 5.145 -0.448 1.00 93.19 93 SER A N 1
ATOM 715 C CA . SER A 1 93 ? 3.093 5.652 -0.670 1.00 93.19 93 SER A CA 1
ATOM 716 C C . SER A 1 93 ? 2.297 5.719 0.639 1.00 93.19 93 SER A C 1
ATOM 718 O O . SER A 1 93 ? 2.518 4.896 1.533 1.00 93.19 93 SER A O 1
ATOM 720 N N . PRO A 1 94 ? 1.363 6.674 0.775 1.00 95.06 94 PRO A N 1
ATOM 721 C CA . PRO A 1 94 ? 0.571 6.853 1.993 1.00 95.06 94 PRO A CA 1
ATOM 722 C C . PRO A 1 94 ? -0.322 5.641 2.282 1.00 95.06 94 PRO A C 1
ATOM 724 O O . PRO A 1 94 ? -0.849 5.008 1.359 1.00 95.06 94 PRO A O 1
ATOM 727 N N . MET A 1 95 ? -0.524 5.331 3.566 1.00 95.56 95 MET A N 1
ATOM 728 C CA . MET A 1 95 ? -1.363 4.196 3.970 1.00 95.56 95 MET A CA 1
ATOM 729 C C . MET A 1 95 ? -2.859 4.467 3.746 1.00 95.56 95 MET A C 1
ATOM 731 O O . MET A 1 95 ? -3.587 3.581 3.309 1.00 95.56 95 MET A O 1
ATOM 735 N N . HIS A 1 96 ? -3.330 5.691 3.985 1.00 96.44 96 HIS A N 1
ATOM 736 C CA . HIS A 1 96 ? -4.760 6.024 3.938 1.00 96.44 96 HIS A CA 1
ATOM 737 C C . HIS A 1 96 ? -5.297 6.360 2.546 1.00 96.44 96 HIS A C 1
ATOM 739 O O . HIS A 1 96 ? -6.503 6.521 2.390 1.00 96.44 96 HIS A O 1
ATOM 745 N N . ALA A 1 97 ? -4.433 6.509 1.543 1.00 95.25 97 ALA A N 1
ATOM 746 C CA . ALA A 1 97 ? -4.842 6.971 0.215 1.00 95.25 97 ALA A CA 1
ATOM 747 C C . ALA A 1 97 ? -4.531 5.970 -0.905 1.00 95.25 97 ALA A C 1
ATOM 749 O O . ALA A 1 97 ? -4.743 6.288 -2.072 1.00 95.25 97 ALA A O 1
ATOM 750 N N . THR A 1 98 ? -4.031 4.771 -0.589 1.00 95.31 98 THR A N 1
ATOM 751 C CA . THR A 1 98 ? -3.638 3.750 -1.578 1.00 95.31 98 THR A CA 1
ATOM 752 C C . THR A 1 98 ? -4.374 2.436 -1.339 1.00 95.31 98 THR A C 1
ATOM 754 O O . THR A 1 98 ? -4.647 2.082 -0.196 1.00 95.31 98 THR A O 1
ATOM 757 N N . ALA A 1 99 ? -4.642 1.664 -2.402 1.00 95.75 99 ALA A N 1
ATOM 758 C CA . ALA A 1 99 ? -5.266 0.343 -2.251 1.00 95.75 99 ALA A CA 1
ATOM 759 C C . ALA A 1 99 ? -4.415 -0.578 -1.361 1.00 95.75 99 ALA A C 1
ATOM 761 O O . ALA A 1 99 ? -4.944 -1.258 -0.490 1.00 95.75 99 ALA A O 1
ATOM 762 N N . THR A 1 100 ? -3.092 -0.588 -1.546 1.00 95.75 100 THR A N 1
ATOM 763 C CA . THR A 1 100 ? -2.179 -1.395 -0.722 1.00 95.75 100 THR A CA 1
ATOM 764 C C . THR A 1 100 ? -2.210 -0.980 0.743 1.00 95.75 100 THR A C 1
ATOM 766 O O . THR A 1 100 ? -2.196 -1.840 1.616 1.00 95.75 100 THR A O 1
ATOM 769 N N . GLY A 1 101 ? -2.279 0.325 1.013 1.00 96.06 101 GLY A N 1
ATOM 770 C CA . GLY A 1 101 ? -2.383 0.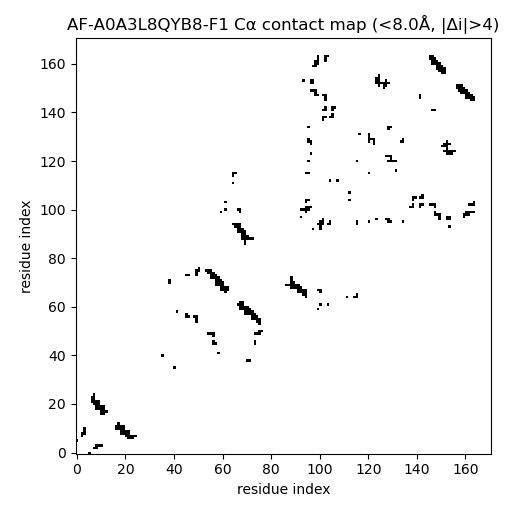845 2.367 1.00 96.06 101 GLY A CA 1
ATOM 771 C C . GLY A 1 101 ? -3.711 0.471 3.020 1.00 96.06 101 GLY A C 1
ATOM 772 O O . GLY A 1 101 ? -3.705 -0.106 4.100 1.00 96.06 101 GLY A O 1
ATOM 773 N N . HIS A 1 102 ? -4.838 0.666 2.329 1.00 97.31 102 HIS A N 1
ATOM 774 C CA . HIS A 1 102 ? -6.155 0.230 2.806 1.00 97.31 102 HIS A CA 1
ATOM 775 C C . HIS A 1 102 ? -6.223 -1.272 3.073 1.00 97.31 102 HIS A C 1
ATOM 777 O O . HIS A 1 102 ? -6.772 -1.680 4.090 1.00 97.31 102 HIS A O 1
ATOM 783 N N . ALA A 1 103 ? -5.648 -2.095 2.192 1.00 97.06 103 ALA A N 1
ATOM 784 C CA . ALA A 1 103 ? -5.606 -3.543 2.375 1.00 97.06 103 ALA A CA 1
ATOM 785 C C . ALA A 1 103 ? -4.886 -3.937 3.676 1.00 97.06 103 ALA A C 1
ATOM 787 O O . ALA A 1 103 ? -5.359 -4.822 4.383 1.00 97.06 103 ALA A O 1
ATOM 788 N N . VAL A 1 104 ? -3.784 -3.256 4.015 1.00 95.94 104 VAL A N 1
ATOM 789 C CA . VAL A 1 104 ? -3.064 -3.470 5.280 1.00 95.94 104 VAL A CA 1
ATOM 790 C C . VAL A 1 104 ? -3.854 -2.917 6.465 1.00 95.94 104 VAL A C 1
ATOM 792 O O . VAL A 1 104 ? -4.129 -3.661 7.404 1.00 95.94 104 VAL A O 1
ATOM 795 N N . LEU A 1 105 ? -4.271 -1.648 6.413 1.00 96.69 105 LEU A N 1
ATOM 796 C CA . LEU A 1 105 ? -5.005 -0.973 7.493 1.00 96.69 105 LEU A CA 1
ATOM 797 C C . LEU A 1 105 ? -6.291 -1.717 7.877 1.00 96.69 105 LEU A C 1
ATOM 799 O O . LEU A 1 105 ? -6.650 -1.775 9.049 1.00 96.69 105 LEU A O 1
ATOM 803 N N . ALA A 1 106 ? -6.971 -2.338 6.910 1.00 96.81 106 ALA A N 1
ATOM 804 C CA . ALA A 1 106 ? -8.189 -3.101 7.155 1.00 96.81 106 ALA A CA 1
ATOM 805 C C . ALA A 1 106 ? -7.964 -4.338 8.040 1.00 96.81 106 ALA A C 1
ATOM 807 O O . ALA A 1 106 ? -8.921 -4.844 8.630 1.00 96.81 106 ALA A O 1
ATOM 808 N N . LEU A 1 107 ? -6.733 -4.831 8.175 1.00 93.94 107 LEU A N 1
ATOM 809 C CA . LEU A 1 107 ? -6.403 -5.957 9.052 1.00 93.94 107 LEU A CA 1
ATOM 810 C C . LEU A 1 107 ? -5.737 -5.541 10.366 1.00 93.94 107 LEU A C 1
ATOM 812 O O . LEU A 1 107 ? -5.531 -6.399 11.225 1.00 93.94 107 LEU A O 1
ATOM 816 N N . LEU A 1 108 ? -5.426 -4.256 10.542 1.00 94.25 108 LEU A N 1
ATOM 817 C CA . LEU A 1 108 ? -4.829 -3.767 11.777 1.00 94.25 108 LEU A CA 1
ATOM 818 C C . LEU A 1 108 ? -5.867 -3.630 12.906 1.00 94.25 108 LEU A C 1
ATOM 820 O O . LEU A 1 108 ? -7.066 -3.450 12.642 1.00 94.25 108 LEU A O 1
ATOM 824 N N . PRO A 1 109 ? -5.418 -3.709 14.172 1.00 95.44 109 PRO A N 1
ATOM 825 C CA . PRO A 1 109 ? -6.197 -3.289 15.330 1.00 95.44 109 PRO A CA 1
ATOM 826 C C . PRO A 1 109 ? -6.699 -1.842 15.206 1.00 95.44 109 PRO A C 1
ATOM 828 O O . PRO A 1 109 ? -6.077 -1.001 14.559 1.00 95.44 109 PRO A O 1
ATOM 831 N N . ALA A 1 110 ? -7.840 -1.543 15.832 1.00 95.62 110 ALA A N 1
ATOM 832 C CA . ALA A 1 110 ? -8.466 -0.223 15.732 1.00 95.62 110 ALA A CA 1
ATOM 833 C C . ALA A 1 110 ? -7.584 0.905 16.298 1.00 95.62 110 ALA A C 1
ATOM 835 O O . ALA A 1 110 ? -7.585 2.002 15.753 1.00 95.62 110 ALA A O 1
ATOM 836 N N . ASP A 1 111 ? -6.807 0.623 17.343 1.00 97.25 111 ASP A N 1
ATOM 837 C CA . ASP A 1 111 ? -5.844 1.545 17.945 1.00 97.25 111 ASP A CA 1
ATOM 838 C C . ASP A 1 111 ? -4.715 1.927 16.978 1.00 97.25 111 ASP A C 1
ATOM 840 O O . ASP A 1 111 ? -4.398 3.106 16.860 1.00 97.25 111 ASP A O 1
ATOM 844 N N . GLU A 1 112 ? -4.182 0.977 16.205 1.00 97.25 112 GLU A N 1
ATOM 845 C CA . GLU A 1 112 ? -3.176 1.280 15.176 1.00 97.25 112 GLU A CA 1
ATOM 846 C C . GLU A 1 112 ? -3.765 2.106 14.018 1.00 97.25 112 GLU A C 1
ATOM 848 O O . GLU A 1 112 ? -3.111 2.999 13.480 1.00 97.25 112 GLU A O 1
ATOM 853 N N . VAL A 1 113 ? -5.025 1.863 13.643 1.00 97.50 113 VAL A N 1
ATOM 854 C CA . VAL A 1 113 ? -5.722 2.699 12.647 1.00 97.50 113 VAL A CA 1
ATOM 855 C C . VAL A 1 113 ? -5.933 4.119 13.178 1.00 97.50 113 VAL A C 1
ATOM 857 O O . VAL A 1 113 ? -5.762 5.088 12.436 1.00 97.50 113 VAL A O 1
ATOM 860 N N . ASP A 1 114 ? -6.282 4.257 14.455 1.00 97.50 114 ASP A N 1
ATOM 861 C CA . ASP A 1 114 ? -6.450 5.557 15.098 1.00 97.50 114 ASP A CA 1
ATOM 862 C C . ASP A 1 114 ? -5.123 6.332 15.176 1.00 97.50 114 ASP A C 1
ATOM 864 O O . ASP A 1 114 ? -5.134 7.551 15.006 1.00 97.50 114 ASP A O 1
ATOM 868 N N . GLU A 1 115 ? -3.984 5.652 15.347 1.00 97.38 115 GLU A N 1
ATOM 869 C CA . GLU A 1 115 ? -2.654 6.273 15.252 1.00 97.38 115 GLU A CA 1
ATOM 870 C C . GLU A 1 115 ? -2.382 6.849 13.855 1.00 97.38 115 GLU A C 1
ATOM 872 O O . GLU A 1 115 ? -1.945 7.994 13.742 1.00 97.38 115 GLU A O 1
ATOM 877 N N . VAL A 1 116 ? -2.703 6.107 12.790 1.00 96.94 116 VAL A N 1
ATOM 878 C CA . VAL A 1 116 ? -2.565 6.588 11.399 1.00 96.94 116 VAL A CA 1
ATOM 879 C C . VAL A 1 116 ? -3.447 7.810 11.152 1.00 96.94 116 VAL A C 1
ATOM 881 O O . VAL A 1 116 ? -3.017 8.791 10.551 1.00 96.94 116 VAL A O 1
ATOM 884 N N . ILE A 1 117 ? -4.685 7.775 11.646 1.00 97.44 117 ILE A N 1
ATOM 885 C CA . ILE A 1 117 ? -5.617 8.902 11.553 1.00 97.44 117 ILE A CA 1
ATOM 886 C C . ILE A 1 117 ? -5.082 10.124 12.312 1.00 97.44 117 ILE A C 1
ATOM 888 O O . ILE A 1 117 ? -5.226 11.250 11.834 1.00 97.44 117 ILE A O 1
ATOM 892 N N . ALA A 1 118 ? -4.488 9.913 13.488 1.00 96.81 118 ALA A N 1
ATOM 893 C CA . ALA A 1 118 ? -3.942 10.978 14.321 1.00 96.81 118 ALA A CA 1
ATOM 894 C C . ALA A 1 118 ? -2.688 11.632 13.714 1.00 96.81 118 ALA A C 1
ATOM 896 O O . ALA A 1 118 ? -2.483 12.827 13.929 1.00 96.81 118 ALA A O 1
ATOM 897 N N . ASP A 1 119 ? -1.884 10.882 12.952 1.00 94.62 119 ASP A N 1
ATOM 898 C CA . ASP A 1 119 ? -0.722 11.412 12.219 1.00 94.62 119 ASP A CA 1
ATOM 899 C C . ASP A 1 119 ? -1.138 12.299 11.028 1.00 94.62 119 ASP A C 1
ATOM 901 O O . ASP A 1 119 ? -0.406 13.204 10.626 1.00 94.62 119 ASP A O 1
ATOM 905 N N . GLY A 1 120 ? -2.365 12.114 10.530 1.00 94.88 120 GLY A N 1
ATOM 906 C CA . GLY A 1 120 ? -3.022 13.000 9.575 1.00 94.88 120 GLY A CA 1
ATOM 907 C C . GLY A 1 120 ? -3.417 12.310 8.272 1.00 94.88 120 GLY A C 1
ATOM 908 O O . GLY A 1 120 ? -2.784 11.365 7.809 1.00 94.88 120 GLY A O 1
ATOM 909 N N . LEU A 1 121 ? -4.485 12.816 7.653 1.00 96.69 121 LEU A N 1
ATOM 910 C CA . LEU A 1 121 ? -5.014 12.305 6.389 1.00 96.69 121 LEU A CA 1
ATOM 911 C C . LEU A 1 121 ? -4.836 13.349 5.285 1.00 96.69 121 LEU A C 1
ATOM 913 O O . LEU A 1 121 ? -5.761 14.084 4.935 1.00 96.69 121 LEU A O 1
ATOM 917 N N . ASP A 1 122 ? -3.623 13.424 4.742 1.00 95.56 122 ASP A N 1
ATOM 918 C CA . ASP A 1 122 ? -3.302 14.342 3.649 1.00 95.56 122 ASP A CA 1
ATOM 919 C C . ASP A 1 122 ? -4.241 14.143 2.451 1.00 95.56 122 ASP A C 1
ATOM 921 O O . ASP A 1 122 ? -4.523 13.016 2.030 1.00 95.56 122 ASP A O 1
ATOM 925 N N . ARG A 1 123 ? -4.702 15.255 1.871 1.00 95.81 123 ARG A N 1
ATOM 926 C CA . ARG A 1 123 ? -5.534 15.259 0.664 1.00 95.81 123 ARG A CA 1
ATOM 927 C C . ARG A 1 123 ? -4.649 15.392 -0.575 1.00 95.81 123 ARG A C 1
ATOM 929 O O . ARG A 1 123 ? -4.041 16.438 -0.784 1.00 95.81 123 ARG A O 1
ATOM 936 N N . TYR A 1 124 ? -4.626 14.359 -1.417 1.00 93.12 124 TYR A N 1
ATOM 937 C CA . TYR A 1 124 ? -3.858 14.335 -2.672 1.00 93.12 124 TYR A CA 1
ATOM 938 C C . TYR A 1 124 ? -4.707 14.695 -3.902 1.00 93.12 124 TYR A C 1
ATOM 940 O O . TYR A 1 124 ? -4.175 15.131 -4.920 1.00 93.12 124 TYR A O 1
ATOM 948 N N . GLY A 1 125 ? -6.028 14.558 -3.795 1.00 90.44 125 GLY A N 1
ATOM 949 C CA . GLY A 1 125 ? -7.011 14.911 -4.811 1.00 90.44 125 GLY A CA 1
ATOM 950 C C . GLY A 1 125 ? -8.438 14.889 -4.260 1.00 90.44 125 GLY A C 1
ATOM 951 O O . GLY A 1 125 ? -8.674 14.646 -3.072 1.00 90.44 125 GLY A O 1
ATOM 952 N N . ASP A 1 126 ? -9.410 15.142 -5.134 1.00 91.56 126 ASP A N 1
ATOM 953 C CA . ASP A 1 126 ? -10.823 15.242 -4.741 1.00 91.56 126 ASP A CA 1
ATOM 954 C C . ASP A 1 126 ? -11.386 13.908 -4.240 1.00 91.56 126 ASP A C 1
ATOM 956 O O . ASP A 1 126 ? -12.193 13.886 -3.315 1.00 91.56 126 ASP A O 1
ATOM 960 N N . ALA A 1 127 ? -10.915 12.794 -4.808 1.00 93.12 127 ALA A N 1
ATOM 961 C CA . ALA A 1 127 ? -11.315 11.448 -4.408 1.00 93.12 127 ALA A CA 1
ATOM 962 C C . ALA A 1 127 ? -10.502 10.893 -3.223 1.00 93.12 127 ALA A C 1
ATOM 964 O O . ALA A 1 127 ? -10.747 9.763 -2.804 1.00 93.12 127 ALA A O 1
ATOM 965 N N . THR A 1 128 ? -9.532 11.638 -2.676 1.00 96.19 128 THR A N 1
ATOM 966 C CA . THR A 1 128 ? -8.788 11.182 -1.494 1.00 96.19 128 THR A CA 1
ATOM 967 C C . THR A 1 128 ? -9.710 11.108 -0.280 1.00 96.19 128 THR A C 1
ATOM 969 O O . THR A 1 128 ? -10.339 12.104 0.086 1.00 96.19 128 THR A O 1
ATOM 972 N N . ILE A 1 129 ? -9.721 9.948 0.380 1.00 96.06 129 ILE A N 1
ATOM 973 C CA . ILE A 1 129 ? -10.403 9.748 1.660 1.00 96.06 129 ILE A CA 1
ATOM 974 C C . ILE A 1 129 ? -9.577 10.438 2.749 1.00 96.06 129 ILE A C 1
ATOM 976 O O . ILE A 1 129 ? -8.610 9.880 3.259 1.00 96.06 129 ILE A O 1
ATOM 980 N N . ALA A 1 130 ? -9.930 11.686 3.050 1.00 96.31 130 ALA A N 1
ATOM 981 C CA . ALA A 1 130 ? -9.253 12.525 4.041 1.00 96.31 130 ALA A CA 1
ATOM 982 C C . ALA A 1 130 ? -10.101 12.757 5.307 1.00 96.31 130 ALA A C 1
ATOM 984 O O . ALA A 1 130 ? -9.753 13.591 6.142 1.00 96.31 130 ALA A O 1
ATOM 985 N N . ASP A 1 131 ? -11.222 12.044 5.437 1.00 97.25 131 ASP A N 1
ATOM 986 C CA . ASP A 1 131 ? -12.076 12.064 6.619 1.00 97.25 131 ASP A CA 1
ATOM 987 C C . ASP A 1 131 ? -11.892 10.773 7.449 1.00 97.25 131 ASP A C 1
ATOM 989 O O . ASP A 1 131 ? -11.939 9.668 6.897 1.00 97.25 131 ASP A O 1
ATOM 993 N N . PRO A 1 132 ? -11.687 10.874 8.776 1.00 97.75 132 PRO A N 1
ATOM 994 C CA . PRO A 1 132 ? -11.501 9.711 9.640 1.00 97.75 132 PRO A CA 1
ATOM 995 C C . PRO A 1 132 ? -12.676 8.730 9.682 1.00 97.75 132 PRO A C 1
ATOM 997 O O . PRO A 1 132 ? -12.467 7.542 9.934 1.00 97.75 132 PRO A O 1
ATOM 1000 N N . HIS A 1 133 ? -13.913 9.204 9.540 1.00 97.75 133 HIS A N 1
ATOM 1001 C CA . HIS A 1 133 ? -15.090 8.341 9.536 1.00 97.75 133 HIS A CA 1
ATOM 1002 C C . HIS A 1 133 ? -15.179 7.590 8.209 1.00 97.75 133 HIS A C 1
ATOM 1004 O O . HIS A 1 133 ? -15.275 6.364 8.217 1.00 97.75 133 HIS A O 1
ATOM 1010 N N . GLU A 1 134 ? -15.035 8.305 7.090 1.00 97.56 134 GLU A N 1
ATOM 1011 C CA . GLU A 1 134 ? -15.016 7.703 5.750 1.00 97.56 134 GLU A CA 1
ATOM 1012 C C . GLU A 1 134 ? -13.906 6.652 5.612 1.00 97.56 134 GLU A C 1
ATOM 1014 O O . GLU A 1 134 ? -14.130 5.582 5.045 1.00 97.56 134 GLU A O 1
ATOM 1019 N N . LEU A 1 135 ? -12.716 6.911 6.175 1.00 97.69 135 LEU A N 1
ATOM 1020 C CA . LEU A 1 135 ? -11.631 5.931 6.165 1.00 97.69 135 LEU A CA 1
ATOM 1021 C C . LEU A 1 135 ? -12.034 4.659 6.910 1.00 97.69 135 LEU A C 1
ATOM 1023 O O . LEU A 1 135 ? -11.851 3.568 6.381 1.00 97.69 135 LEU A O 1
ATOM 1027 N N . ARG A 1 136 ? -12.613 4.766 8.111 1.00 97.81 136 ARG A N 1
ATOM 1028 C CA . ARG A 1 136 ? -13.035 3.583 8.879 1.00 97.81 136 ARG A CA 1
ATOM 1029 C C . ARG A 1 136 ? -14.104 2.775 8.144 1.00 97.81 136 ARG A C 1
ATOM 1031 O O . ARG A 1 136 ? -13.991 1.552 8.094 1.00 97.81 136 ARG A O 1
ATOM 1038 N N . GLU A 1 137 ? -15.085 3.437 7.536 1.00 97.56 137 GLU A N 1
ATOM 1039 C CA . GLU A 1 137 ? -16.114 2.774 6.723 1.00 97.56 137 GLU A CA 1
ATOM 1040 C C . GLU A 1 137 ? -15.507 2.033 5.524 1.00 97.56 137 GLU A C 1
ATOM 1042 O O . GLU A 1 137 ? -15.863 0.882 5.2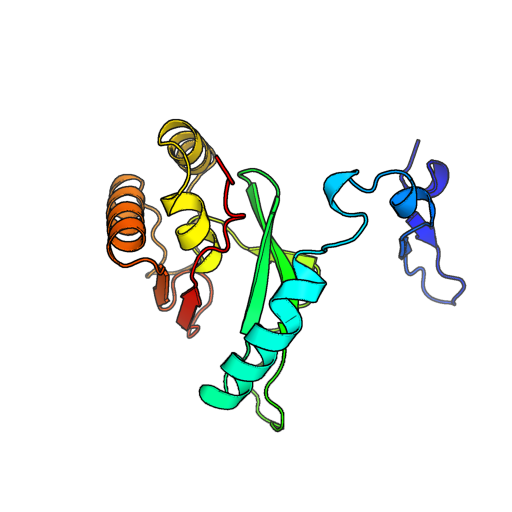47 1.00 97.56 137 GLU A O 1
ATOM 1047 N N . GLU A 1 138 ? -14.545 2.656 4.840 1.00 97.12 138 GLU A N 1
ATOM 1048 C CA . GLU A 1 138 ? -13.828 2.019 3.739 1.00 97.12 138 GLU A CA 1
ATOM 1049 C C . GLU A 1 138 ? -13.031 0.801 4.225 1.00 97.12 138 GLU A C 1
ATOM 1051 O O . GLU A 1 138 ? -13.109 -0.265 3.616 1.00 97.12 138 GLU A O 1
ATOM 1056 N N . LEU A 1 139 ? -12.328 0.893 5.356 1.00 97.56 139 LEU A N 1
ATOM 1057 C CA . LEU A 1 139 ? -11.580 -0.238 5.916 1.00 97.56 139 LEU A CA 1
ATOM 1058 C C . LEU A 1 139 ? -12.496 -1.404 6.321 1.00 97.56 139 LEU A C 1
ATOM 1060 O O . LEU A 1 139 ? -12.139 -2.568 6.125 1.00 97.56 139 LEU A O 1
ATOM 1064 N N . GLU A 1 140 ? -13.699 -1.129 6.831 1.00 97.38 140 GLU A N 1
ATOM 1065 C CA . GLU A 1 140 ? -14.703 -2.168 7.078 1.00 97.38 140 GLU A CA 1
ATOM 1066 C C . GLU A 1 140 ? -15.183 -2.834 5.785 1.00 97.38 140 GLU A C 1
ATOM 1068 O O . GLU A 1 140 ? -15.364 -4.057 5.749 1.00 97.38 140 GLU A O 1
ATOM 1073 N N . ARG A 1 141 ? -15.370 -2.055 4.712 1.00 97.19 141 ARG A N 1
ATOM 1074 C CA . ARG A 1 141 ? -15.686 -2.592 3.383 1.00 97.19 141 ARG A CA 1
ATOM 1075 C C . ARG A 1 141 ? -14.565 -3.498 2.883 1.00 97.19 141 ARG A C 1
ATOM 1077 O O . ARG A 1 141 ? -14.839 -4.629 2.490 1.00 97.19 141 ARG A O 1
ATOM 1084 N N . VAL A 1 142 ? -13.316 -3.047 2.965 1.00 97.50 142 VAL A N 1
ATOM 1085 C CA . VAL A 1 142 ? -12.139 -3.826 2.557 1.00 97.50 142 VAL A CA 1
ATOM 1086 C C . VAL A 1 142 ? -12.035 -5.132 3.339 1.00 97.50 142 VAL A C 1
ATOM 1088 O O . VAL A 1 142 ? -11.818 -6.184 2.739 1.00 97.50 142 VAL A O 1
ATOM 1091 N N . ARG A 1 143 ? -12.259 -5.102 4.658 1.00 95.12 143 ARG A N 1
ATOM 1092 C CA . ARG A 1 143 ? -12.246 -6.304 5.506 1.00 95.12 143 ARG A CA 1
ATOM 1093 C C . ARG A 1 143 ? -13.327 -7.310 5.107 1.00 95.12 143 ARG A C 1
ATOM 1095 O O . ARG A 1 143 ? -13.087 -8.513 5.157 1.00 95.12 143 ARG A O 1
ATOM 1102 N N . ARG A 1 144 ? -14.512 -6.829 4.721 1.00 96.00 144 ARG A N 1
ATOM 1103 C CA . ARG A 1 144 ? -15.636 -7.668 4.280 1.00 96.00 144 ARG A CA 1
ATOM 1104 C C . ARG A 1 144 ? -15.395 -8.284 2.902 1.00 96.00 144 ARG A C 1
ATOM 1106 O O . ARG A 1 144 ? -15.675 -9.465 2.716 1.00 96.00 144 ARG A O 1
ATOM 1113 N N . ASP A 1 145 ? -14.894 -7.489 1.963 1.00 96.06 145 ASP A N 1
ATOM 1114 C CA . ASP A 1 145 ? -14.729 -7.888 0.561 1.00 96.06 145 ASP A CA 1
ATOM 1115 C C . ASP A 1 145 ? -13.430 -8.683 0.334 1.00 96.06 145 ASP A C 1
ATOM 1117 O O . ASP A 1 145 ? -13.317 -9.442 -0.629 1.00 96.06 145 ASP A O 1
ATOM 1121 N N . GLY A 1 146 ? -12.444 -8.519 1.220 1.00 94.94 146 GLY A N 1
ATOM 1122 C CA . GLY A 1 146 ? -11.124 -9.146 1.128 1.00 94.94 146 GLY A CA 1
ATOM 1123 C C . GLY A 1 146 ? -10.161 -8.436 0.172 1.00 94.94 146 GLY A C 1
ATOM 1124 O O . GLY A 1 146 ? -9.070 -8.944 -0.084 1.00 94.94 146 GLY A O 1
ATOM 1125 N N . TYR A 1 147 ? -10.545 -7.275 -0.367 1.00 96.50 147 TYR A N 1
ATOM 1126 C CA . TYR A 1 147 ? -9.702 -6.461 -1.238 1.00 96.50 147 TYR A CA 1
ATOM 1127 C C . TYR A 1 147 ? -10.043 -4.968 -1.150 1.00 96.50 147 TYR A C 1
ATOM 1129 O O . TYR A 1 147 ? -11.184 -4.560 -0.915 1.00 96.50 147 TYR A O 1
ATOM 1137 N N . ALA A 1 148 ? -9.034 -4.140 -1.394 1.00 97.06 148 ALA A N 1
ATOM 1138 C CA . ALA A 1 148 ? -9.129 -2.694 -1.473 1.00 97.06 148 ALA A CA 1
ATOM 1139 C C . ALA A 1 148 ? -9.165 -2.205 -2.917 1.00 97.06 148 ALA A C 1
ATOM 1141 O O . ALA A 1 148 ? -8.568 -2.801 -3.817 1.00 97.06 148 ALA A O 1
ATOM 1142 N N . LEU A 1 149 ? -9.858 -1.086 -3.117 1.00 94.75 149 LEU A N 1
ATOM 1143 C CA . LEU A 1 149 ? -9.963 -0.403 -4.396 1.00 94.75 149 LEU A CA 1
ATOM 1144 C C . LEU A 1 149 ? -9.465 1.022 -4.231 1.00 94.75 149 LEU A C 1
ATOM 1146 O O . LEU A 1 149 ? -9.954 1.769 -3.394 1.00 94.75 149 LEU A O 1
ATOM 1150 N N . ASN A 1 150 ? -8.548 1.414 -5.101 1.00 91.38 150 ASN A N 1
ATOM 1151 C CA . ASN A 1 150 ? -8.186 2.801 -5.289 1.00 91.38 150 ASN A CA 1
ATOM 1152 C C . ASN A 1 150 ? -8.785 3.276 -6.603 1.00 91.38 150 ASN A C 1
ATOM 1154 O O . ASN A 1 150 ? -8.529 2.677 -7.648 1.00 91.38 150 ASN A O 1
ATOM 1158 N N . ARG A 1 151 ? -9.573 4.344 -6.556 1.00 91.56 151 ARG A N 1
ATOM 1159 C CA . ARG A 1 151 ? -10.086 5.021 -7.747 1.00 91.56 151 ARG A CA 1
ATOM 1160 C C . ARG A 1 151 ? -9.711 6.485 -7.646 1.00 91.56 151 ARG A C 1
ATOM 1162 O O . ARG A 1 151 ? -10.487 7.264 -7.105 1.00 91.56 151 ARG A O 1
ATOM 1169 N N . ASN A 1 152 ? -8.525 6.836 -8.137 1.00 88.88 152 ASN A N 1
ATOM 1170 C CA . ASN A 1 152 ? -8.053 8.216 -8.178 1.00 88.88 152 ASN A CA 1
ATOM 1171 C C . ASN A 1 152 ? -7.810 8.855 -6.789 1.00 88.88 152 ASN A C 1
ATOM 1173 O O . ASN A 1 152 ? -7.923 10.067 -6.628 1.00 88.88 152 ASN A O 1
ATOM 1177 N N . GLN A 1 153 ? -7.530 8.055 -5.753 1.00 89.38 153 GLN A N 1
ATOM 1178 C CA . GLN A 1 153 ? -7.458 8.581 -4.378 1.00 89.38 153 GLN A CA 1
ATOM 1179 C C . GLN A 1 153 ? -6.062 9.110 -4.019 1.00 89.38 153 GLN A C 1
ATOM 1181 O O . GLN A 1 153 ? -5.957 9.980 -3.159 1.00 89.38 153 GLN A O 1
ATOM 1186 N N . TYR A 1 154 ? -4.998 8.602 -4.653 1.00 90.81 154 TYR A N 1
ATOM 1187 C CA . TYR A 1 154 ? -3.621 9.072 -4.430 1.00 90.81 154 TYR A CA 1
ATOM 1188 C C . TYR A 1 154 ? -3.032 9.762 -5.657 1.00 90.81 154 TYR A C 1
ATOM 1190 O O . TYR A 1 154 ? -2.515 10.870 -5.546 1.00 90.81 154 TYR A O 1
ATOM 1198 N N . LEU A 1 155 ? -3.124 9.124 -6.825 1.00 88.50 155 LEU A N 1
ATOM 1199 C CA . LEU A 1 155 ? -2.607 9.682 -8.069 1.00 88.50 155 LEU A CA 1
ATOM 1200 C C . LEU A 1 155 ? -3.737 9.942 -9.063 1.00 88.50 155 LEU A C 1
ATOM 1202 O O . LEU A 1 155 ? -4.583 9.055 -9.231 1.00 88.50 155 LEU A O 1
ATOM 1206 N N . PRO A 1 156 ? -3.712 11.108 -9.744 1.00 84.38 156 PRO A N 1
ATOM 1207 C CA . PRO A 1 156 ? -4.662 11.447 -10.792 1.00 84.38 156 PRO A CA 1
ATOM 1208 C C . PRO A 1 156 ? -4.722 10.343 -11.849 1.00 84.38 156 PRO A C 1
ATOM 1210 O O . PRO A 1 156 ? -3.683 9.875 -12.312 1.00 84.38 156 PRO A O 1
ATOM 1213 N N . ASP A 1 157 ? -5.937 9.932 -12.212 1.00 85.31 157 ASP A N 1
ATOM 1214 C CA . ASP A 1 157 ? -6.227 8.956 -13.273 1.00 85.31 157 ASP A CA 1
ATOM 1215 C C . ASP A 1 157 ? -5.677 7.536 -13.035 1.00 85.31 157 ASP A C 1
ATOM 1217 O O . ASP A 1 157 ? -5.681 6.698 -13.939 1.00 85.31 157 ASP A O 1
ATOM 1221 N N . VAL A 1 158 ? -5.251 7.221 -11.806 1.00 85.69 158 VAL A N 1
ATOM 1222 C CA . VAL A 1 158 ? -4.784 5.880 -11.431 1.00 85.69 158 VAL A CA 1
ATOM 1223 C C . VAL A 1 158 ? -5.883 5.122 -10.694 1.00 85.69 158 VAL A C 1
ATOM 1225 O O . VAL A 1 158 ? -6.448 5.595 -9.707 1.00 85.69 158 VAL A O 1
ATOM 1228 N N . CYS A 1 159 ? -6.157 3.900 -11.152 1.00 90.19 159 CYS A N 1
ATOM 1229 C CA . CYS A 1 159 ? -6.958 2.926 -10.419 1.00 90.19 159 CYS A CA 1
ATOM 1230 C C . CYS A 1 159 ? -6.086 1.736 -10.019 1.00 90.19 159 CYS A C 1
ATOM 1232 O O . CYS A 1 159 ? -5.235 1.296 -10.789 1.00 90.19 159 CYS A O 1
ATOM 1234 N N . ALA A 1 160 ? -6.304 1.206 -8.819 1.00 92.31 160 ALA A N 1
ATOM 1235 C CA . ALA A 1 160 ? -5.574 0.051 -8.314 1.00 92.31 160 ALA A CA 1
ATOM 1236 C C . ALA A 1 160 ? -6.487 -0.866 -7.502 1.00 92.31 160 ALA A C 1
ATOM 1238 O O . ALA A 1 160 ? -7.502 -0.439 -6.949 1.00 92.31 160 ALA A O 1
ATOM 1239 N N . LEU A 1 161 ? -6.095 -2.131 -7.415 1.00 95.00 161 LEU A N 1
ATOM 1240 C CA . LEU A 1 161 ? -6.771 -3.158 -6.638 1.00 95.00 161 LEU A CA 1
ATOM 1241 C C . LEU A 1 161 ? -5.702 -3.887 -5.829 1.00 95.00 161 LEU A C 1
ATOM 1243 O O . LEU A 1 161 ? -4.645 -4.214 -6.368 1.00 95.00 161 LEU A O 1
ATOM 1247 N N . ALA A 1 162 ? -5.944 -4.095 -4.540 1.00 95.88 162 ALA A N 1
ATOM 1248 C CA . ALA A 1 162 ? -4.972 -4.733 -3.661 1.00 95.88 162 ALA A CA 1
ATOM 1249 C C . ALA A 1 162 ? -5.651 -5.711 -2.710 1.00 95.88 162 ALA A C 1
ATOM 1251 O O . ALA A 1 162 ? -6.763 -5.472 -2.250 1.00 95.88 162 ALA A O 1
ATOM 1252 N N . ALA A 1 163 ? -4.947 -6.786 -2.389 1.00 95.25 163 ALA A N 1
ATOM 1253 C CA . ALA A 1 163 ? -5.303 -7.706 -1.324 1.00 95.25 163 ALA A CA 1
ATOM 1254 C C . ALA A 1 163 ? -4.085 -7.879 -0.417 1.00 95.25 163 ALA A C 1
ATOM 1256 O O . ALA A 1 163 ? -2.942 -7.795 -0.877 1.00 95.25 163 ALA A O 1
ATOM 1257 N N . GLU A 1 164 ? -4.332 -8.084 0.870 1.00 92.88 164 GLU A N 1
ATOM 1258 C CA . GLU A 1 164 ? -3.269 -8.314 1.840 1.00 92.88 164 GLU A CA 1
ATOM 1259 C C . GLU A 1 164 ? -2.684 -9.729 1.697 1.00 92.88 164 GLU A C 1
ATOM 1261 O O . GLU A 1 164 ? -3.362 -10.663 1.259 1.00 92.88 164 GLU A O 1
ATOM 1266 N N . ILE A 1 165 ? -1.396 -9.871 2.029 1.00 89.38 165 ILE A N 1
ATOM 1267 C CA . ILE A 1 165 ? -0.690 -11.154 2.047 1.00 89.38 165 ILE A CA 1
ATOM 1268 C C . ILE A 1 165 ? -0.241 -11.449 3.476 1.00 89.38 165 ILE A C 1
ATOM 1270 O O . ILE A 1 165 ? 0.828 -11.012 3.906 1.00 89.38 165 ILE A O 1
ATOM 1274 N N . SER A 1 166 ? -1.022 -12.266 4.171 1.00 82.75 166 SER A N 1
ATOM 1275 C CA . SER A 1 166 ? -0.733 -12.681 5.540 1.00 82.75 166 SER A CA 1
ATOM 1276 C C . SER A 1 166 ? 0.013 -14.009 5.570 1.00 82.75 166 SER A C 1
ATOM 1278 O O . SER A 1 166 ? -0.275 -14.957 4.832 1.00 82.75 166 SER A O 1
ATOM 1280 N N . ALA A 1 167 ? 0.979 -14.117 6.481 1.00 74.00 167 ALA A N 1
ATOM 1281 C CA . ALA A 1 167 ? 1.546 -15.412 6.824 1.00 74.00 167 ALA A CA 1
ATOM 1282 C C . ALA A 1 167 ? 0.479 -16.238 7.557 1.00 74.00 167 ALA A C 1
ATOM 1284 O O . ALA A 1 167 ? -0.086 -15.783 8.553 1.00 74.00 167 ALA A O 1
ATOM 1285 N N . ARG A 1 168 ? 0.220 -17.474 7.109 1.00 63.94 168 ARG A N 1
ATOM 1286 C CA . ARG A 1 168 ? -0.602 -18.407 7.891 1.00 63.94 168 ARG A CA 1
ATOM 1287 C C . ARG A 1 168 ? 0.063 -18.621 9.250 1.00 63.94 168 ARG A C 1
ATOM 1289 O O . ARG A 1 168 ? 1.162 -19.171 9.316 1.00 63.94 168 ARG A O 1
ATOM 1296 N N . ARG A 1 169 ? -0.614 -18.229 10.332 1.00 50.91 169 ARG A N 1
ATOM 1297 C CA . ARG A 1 169 ? -0.321 -18.773 11.660 1.00 50.91 169 ARG A CA 1
ATOM 1298 C C . ARG A 1 169 ? -0.744 -20.240 11.634 1.00 50.91 169 ARG A C 1
ATOM 1300 O O . ARG A 1 169 ? -1.926 -20.534 11.505 1.00 50.91 169 ARG A O 1
ATOM 1307 N N . PHE A 1 170 ? 0.227 -21.146 11.659 1.00 44.22 170 PHE A N 1
ATOM 1308 C CA . PHE A 1 170 ? -0.048 -22.535 12.004 1.00 44.22 170 PHE A CA 1
ATOM 1309 C C . PHE A 1 170 ? -0.268 -22.568 13.520 1.00 44.22 170 PHE A C 1
ATOM 1311 O O . PHE A 1 170 ? 0.657 -22.243 14.266 1.00 44.22 170 PHE A O 1
ATOM 1318 N N . GLU A 1 171 ? -1.499 -22.855 13.940 1.00 36.81 171 GLU A N 1
ATOM 1319 C CA . GLU A 1 171 ? -1.819 -23.274 15.313 1.00 36.81 171 GLU A CA 1
ATOM 1320 C C . GLU A 1 171 ? -1.464 -24.751 15.517 1.00 36.81 171 GLU A C 1
ATOM 1322 O O . GLU A 1 171 ? -1.634 -25.539 14.553 1.00 36.81 171 GLU A O 1
#

Nearest PDB structures (foldseek):
  3r4k-assembly1_B  TM=8.674E-01  e=9.401E-11  Ruegeria sp. TM1040
  3r4k-assembly2_D  TM=7.808E-01  e=6.748E-10  Ruegeria sp. TM1040
  7dqb-assembly1_A  TM=7.852E-01  e=3.353E-10  Microbacterium hydrocarbonoxydans
  3mq0-assembly1_B  TM=7.397E-01  e=4.207E-08  Agrobacterium tumefaciens
  3mq0-assembly1_A  TM=7.491E-01  e=1.501E-07  Agrobacterium tumefaciens

pLDDT: mean 84.51, std 15.42, range [36.81, 97.81]

Sequence (171 aa):
MTLNEAGWLRASRGDITRWEVGARVLAVRPAAHQGSSLFAAAREPMCRLRDAVDETIHLAVPDGLRCMVMVDRVDRVDCNQAVRTYHQVGDTSPMHATATGHAVLALLPADEVDEVIADGLDRYGDATIADPHELREELERVRRDGYALNRNQYLPDVCALAAEISARRFE

Secondary structure (DSSP, 8-state):
--TTTTTSEEE-SSSS--EEE-GGGGGG--GGGSS--HHHHHHHHHHHHHHHHTS-EEEEEEETTTEEEEEEEE--SS---S----PPTT-EEESSSSHHHHHHHTTS-HHHHHHHHHH-----STT---SHHHHHHHHHHHHHHS-EEEESSSSTT-EEEE---PPP---

Foldseek 3Di:
DDCCVVQQWHFDPDPDGDIDGGPCVVVPDDPVCVPDDPVVVVVVVQVVVCVVPVAKDWDWDDPQLAWTFTQDIDHRPDDPDDPPPVDDHGDTDHLQQDQASLQVLLPDDPVSLVVSVVVAQDFQDPQAPRDSVSSVVQSPVCNVVQKGWHDCRHHHPDIDIDGDDDDDDDD

Solvent-accessible surface area (backbone atoms only — not comparable to full-atom values): 10139 Å² total; per-residue (Å²): 136,50,57,54,80,68,35,46,31,38,77,45,96,56,100,59,89,41,78,40,81,23,76,54,56,70,78,70,57,64,80,81,56,78,85,61,43,68,66,71,69,43,48,62,60,44,50,54,49,23,73,72,68,70,39,74,35,72,43,66,45,69,59,74,82,66,27,28,30,29,72,44,73,43,72,53,95,80,76,99,68,88,86,66,77,85,76,50,75,68,42,72,42,54,32,75,35,34,14,64,22,35,25,49,54,34,72,49,57,69,68,62,48,50,50,40,54,72,79,50,54,77,70,66,44,92,58,22,56,50,45,73,65,61,43,52,54,50,26,54,49,22,54,73,70,61,40,18,73,23,68,29,15,55,47,86,91,42,70,45,75,23,62,65,86,76,81,81,79,83,128

InterPro domains:
  IPR014757 Transcription regulator IclR, C-terminal [PF01614] (36-165)
  IPR014757 Transcription regulator IclR, C-terminal [PS51078] (24-171)
  IPR029016 GAF-like domain superfamily [G3DSA:3.30.450.40] (30-169)
  IPR050707 HTH-type Transcriptional Regulators in Metabolic Pathways [PTHR30136] (2-169)

Mean predicted aligned error: 8.39 Å